Protein AF-A0A1J3E9X0-F1 (afdb_monomer)

Secondary structure (DSSP, 8-state):
-HHHHHHHHHHHHHHHHHHHHHHHHHHHHHHHTT--HHHHHHHHHHHHHHHHHHTT--HHHHHHTS-HHHHHHHHHHHHHHHHHTSGGGTT--HHHHHHHHHH-------TT--S--TTS--------SSS--EEEE-TTT-TT--EEEE-

Radius of gyration: 20.73 Å; Cα contacts (8 Å, |Δi|>4): 71; chains: 1; bounding box: 53×33×57 Å

Mean predicted aligned error: 7.95 Å

pLDDT: mean 85.66, std 11.84, range [46.62, 98.25]

Nearest PDB structures (foldseek):
  5va2-assembly1_A  TM=8.436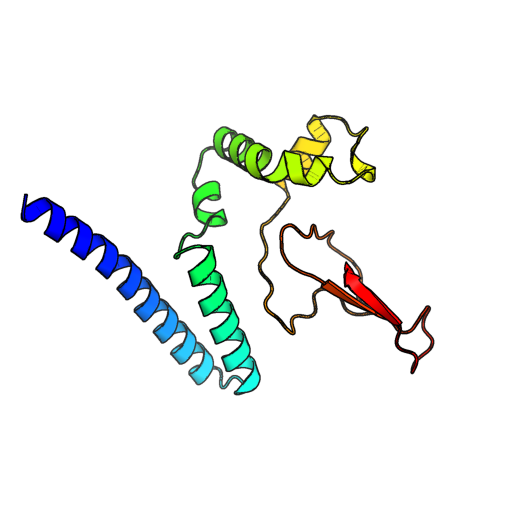E-01  e=6.577E-05  Homo sapiens
  8vt9-assembly1_A  TM=7.930E-01  e=9.606E-05  Spirochaeta thermophila
  6pby-assembly1_A  TM=8.230E-01  e=1.494E-04  Rattus norvegicus
  7rhj-assembly1_B  TM=8.028E-01  e=1.317E-04  Homo sapiens
  8vta-assembly1_A  TM=8.423E-01  e=2.993E-04  Spirochaeta thermophila

Sequence (151 aa):
LIGNMQTYLQSLTIRLEEMRVKRRDSEQWMHHRMLPPELRERVRRYDQYKWLETRGVDEENLVQNLPKDLRRDIKRHLCLALVRRVPLFENMEERLLDAICERLKPCLYTESSYLVREGDPVNEMLFIIRGRLESVTTDGGRSGFFNRSLL

Organism: Noccaea caerulescens (NCBI:txid107243)

Foldseek 3Di:
DVVVVVVVVVVVVVLVVVLVVVVVVLVVVCVVVVPDPVVSVQVVVQSVVCCVVQVPDPVVVVLVPDDPVSSLVVLCVVCLVQQCVDPVCVPPDPVVSSVVSSPDDDDDDDPPDDPDDPPDDDPDDDGPPDDKDWDWDCVVPVPPDTDIDID

InterPro domains:
  IPR000595 Cyclic nucleotide-binding domain [PS50042] (88-151)
  IPR000595 Cyclic nucleotide-binding domain [cd00038] (88-141)
  IPR014710 RmlC-like jelly roll fold [G3DSA:2.60.120.10] (86-151)
  IPR018490 Cyclic nucleotide-binding domain superfamily [SSF51206] (17-140)

Solvent-accessible surface area (backbone atoms only — not comparable to full-atom values): 9474 Å² total; per-residue (Å²): 113,71,67,62,54,52,53,51,52,49,55,55,50,49,59,53,47,54,48,54,50,52,52,50,54,50,52,52,51,41,56,75,68,63,55,53,71,69,58,50,52,53,49,53,53,43,54,52,51,50,36,72,74,46,71,74,59,55,64,67,62,58,44,64,75,44,59,71,67,60,34,46,55,52,33,36,68,73,33,47,70,63,52,59,70,38,75,94,44,64,85,56,55,69,71,56,54,47,57,50,28,67,68,61,72,95,82,87,81,53,92,94,62,79,90,77,58,95,91,58,84,85,87,74,88,85,80,88,87,79,86,76,47,78,49,76,45,35,76,92,76,43,85,92,46,84,48,80,49,84,90

Structure (mmCIF, N/CA/C/O backbone):
data_AF-A0A1J3E9X0-F1
#
_entry.id   AF-A0A1J3E9X0-F1
#
loop_
_atom_site.group_PDB
_atom_site.id
_atom_site.type_symbol
_atom_site.label_atom_id
_atom_site.label_alt_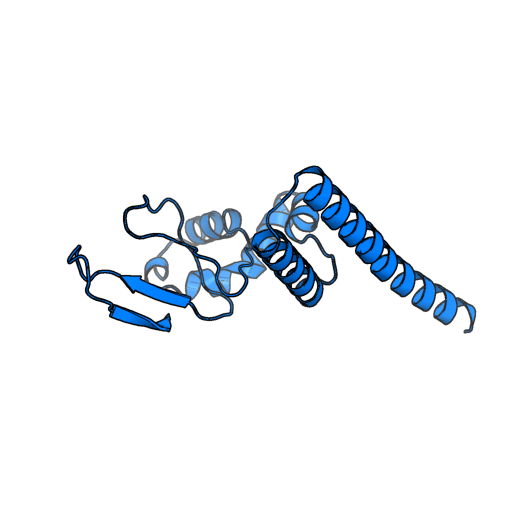id
_atom_site.label_comp_id
_atom_site.label_asym_id
_atom_site.label_entity_id
_atom_site.label_seq_id
_atom_site.pdbx_PDB_ins_code
_atom_site.Cartn_x
_atom_site.Cartn_y
_atom_site.Cartn_z
_atom_site.occupancy
_atom_site.B_iso_or_equiv
_atom_site.auth_seq_id
_atom_site.auth_comp_id
_atom_site.auth_asym_id
_atom_site.auth_atom_id
_atom_site.pdbx_PDB_model_num
ATOM 1 N N . LEU A 1 1 ? 22.832 19.043 25.490 1.00 56.81 1 LEU A N 1
ATOM 2 C CA . LEU A 1 1 ? 22.331 19.518 24.175 1.00 56.81 1 LEU A CA 1
ATOM 3 C C . LEU A 1 1 ? 22.984 18.785 22.995 1.00 56.81 1 LEU A C 1
ATOM 5 O O . LEU A 1 1 ? 22.242 18.240 22.191 1.00 56.81 1 LEU A O 1
ATOM 9 N N . ILE A 1 2 ? 24.320 18.672 22.924 1.00 60.66 2 ILE A N 1
ATOM 10 C CA . ILE A 1 2 ? 25.039 17.948 21.844 1.00 60.66 2 ILE A CA 1
ATOM 11 C C . ILE A 1 2 ? 24.622 16.464 21.729 1.00 60.66 2 ILE A C 1
ATOM 13 O O . ILE A 1 2 ? 24.384 15.983 20.626 1.00 60.66 2 ILE A O 1
ATOM 17 N N . GLY A 1 3 ? 24.421 15.767 22.856 1.00 65.25 3 GLY A N 1
ATOM 18 C CA . GLY A 1 3 ? 23.987 14.360 22.861 1.00 65.25 3 GLY A CA 1
ATOM 19 C C . GLY A 1 3 ? 22.630 14.105 22.189 1.00 65.25 3 GLY A C 1
ATOM 20 O O . GLY A 1 3 ? 22.488 13.131 21.466 1.00 65.25 3 GLY A O 1
ATOM 21 N N . ASN A 1 4 ? 21.657 15.015 22.323 1.00 66.75 4 ASN A N 1
ATOM 22 C CA . ASN A 1 4 ? 20.332 14.838 21.709 1.00 66.75 4 ASN A CA 1
ATOM 23 C C . ASN A 1 4 ? 20.374 15.034 20.187 1.00 66.75 4 ASN A C 1
ATOM 25 O O . ASN A 1 4 ? 19.666 14.349 19.452 1.00 66.75 4 ASN A O 1
ATOM 29 N N . MET A 1 5 ? 21.227 15.948 19.711 1.00 71.75 5 MET A N 1
ATOM 30 C CA . MET A 1 5 ? 21.437 16.167 18.280 1.00 71.75 5 MET A CA 1
ATOM 31 C C . MET A 1 5 ? 22.172 14.977 17.648 1.00 71.75 5 MET A C 1
ATOM 33 O O . MET A 1 5 ? 21.809 14.550 16.557 1.00 71.75 5 MET A O 1
ATOM 37 N N . GLN A 1 6 ? 23.137 14.385 18.359 1.00 69.31 6 GLN A N 1
ATOM 38 C CA . GLN A 1 6 ? 23.842 13.182 17.919 1.00 69.31 6 GLN A CA 1
ATOM 39 C C . GLN A 1 6 ? 22.903 11.970 17.812 1.00 69.31 6 GLN A C 1
ATOM 41 O O . GLN A 1 6 ? 22.921 11.297 16.785 1.00 69.31 6 GLN A O 1
ATOM 46 N N . THR A 1 7 ? 22.025 11.740 18.794 1.00 70.94 7 THR A N 1
ATOM 47 C CA . THR A 1 7 ? 21.026 10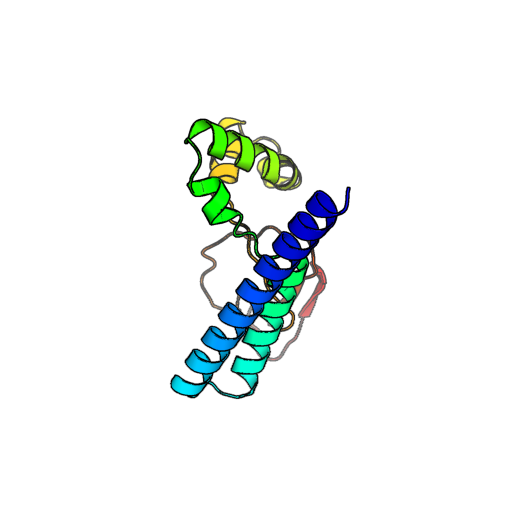.656 18.739 1.00 70.94 7 THR A CA 1
ATOM 48 C C . THR A 1 7 ? 20.008 10.863 17.614 1.00 70.94 7 THR A C 1
ATOM 50 O O . THR A 1 7 ? 19.655 9.917 16.911 1.00 70.94 7 THR A O 1
ATOM 53 N N . TYR A 1 8 ? 19.555 12.102 17.388 1.00 69.00 8 TYR A N 1
ATOM 54 C CA . TYR A 1 8 ? 18.647 12.415 16.282 1.00 69.00 8 TYR A CA 1
ATOM 55 C C . TYR A 1 8 ? 19.306 12.172 14.917 1.00 69.00 8 TYR A C 1
ATOM 57 O O . TYR A 1 8 ? 18.732 11.488 14.067 1.00 69.00 8 TYR A O 1
ATOM 65 N N . LEU A 1 9 ? 20.540 12.652 14.725 1.00 69.31 9 LEU A N 1
ATOM 66 C CA . LEU A 1 9 ? 21.316 12.395 13.510 1.00 69.31 9 LEU A CA 1
ATOM 67 C C . LEU A 1 9 ? 21.548 10.894 13.300 1.00 69.31 9 LEU A C 1
ATOM 69 O O . LEU A 1 9 ? 21.333 10.404 12.195 1.00 69.31 9 LEU A O 1
ATOM 73 N N . GLN A 1 10 ? 21.879 10.151 14.359 1.00 72.06 10 GLN A N 1
ATOM 74 C CA . GLN A 1 10 ? 22.003 8.692 14.312 1.00 72.06 10 GLN A CA 1
ATOM 75 C C . GLN A 1 10 ? 20.695 8.023 13.862 1.00 72.06 10 GLN A C 1
ATOM 77 O O . GLN A 1 10 ? 20.709 7.184 12.961 1.00 72.06 10 GLN A O 1
ATOM 82 N N . SER A 1 11 ? 19.547 8.437 14.406 1.00 66.94 11 SER A N 1
ATOM 83 C CA . SER A 1 11 ? 18.244 7.874 14.026 1.00 66.94 11 SER A CA 1
ATOM 84 C C . SER A 1 11 ? 17.880 8.117 12.553 1.00 66.94 11 SER A C 1
ATOM 86 O O . SER A 1 11 ? 17.364 7.217 11.887 1.00 66.94 11 SER A O 1
ATOM 88 N N . LEU A 1 12 ? 18.215 9.293 12.007 1.00 68.88 12 LEU A N 1
ATOM 89 C CA . LEU A 1 12 ? 18.047 9.590 10.582 1.00 68.88 12 LEU A CA 1
ATOM 90 C C . LEU A 1 12 ? 19.003 8.765 9.713 1.00 68.88 12 LEU A C 1
ATOM 92 O O . LEU A 1 12 ? 18.595 8.273 8.659 1.00 68.88 12 LEU A O 1
ATOM 96 N N . THR A 1 13 ? 20.251 8.570 10.153 1.00 77.81 13 THR A N 1
ATOM 97 C CA . THR A 1 13 ? 21.216 7.744 9.414 1.00 77.81 13 THR A CA 1
ATOM 98 C C . THR A 1 13 ? 20.815 6.272 9.356 1.00 77.81 13 THR A C 1
ATOM 100 O O . THR A 1 13 ? 21.017 5.651 8.317 1.00 77.81 13 THR A O 1
ATOM 103 N N . ILE A 1 14 ? 20.179 5.731 10.402 1.00 84.00 14 ILE A N 1
ATOM 104 C CA . ILE A 1 14 ? 19.722 4.331 10.427 1.00 84.00 14 ILE A CA 1
ATOM 105 C C . ILE A 1 14 ? 18.699 4.075 9.317 1.00 84.00 14 ILE A C 1
ATOM 107 O O . ILE A 1 14 ? 18.885 3.169 8.512 1.00 84.00 14 ILE A O 1
ATOM 111 N N . ARG A 1 15 ? 17.667 4.919 9.200 1.00 80.44 15 ARG A N 1
ATOM 112 C CA . ARG A 1 15 ? 16.622 4.746 8.173 1.00 80.44 15 ARG A CA 1
ATOM 113 C C . ARG A 1 15 ? 17.153 4.869 6.746 1.00 80.44 15 ARG A C 1
ATOM 115 O O . ARG A 1 15 ? 16.702 4.164 5.844 1.00 80.44 15 ARG A O 1
ATOM 122 N N . LEU A 1 16 ? 18.096 5.785 6.520 1.00 83.50 16 LEU A N 1
ATOM 123 C CA . LEU A 1 16 ? 18.747 5.921 5.215 1.00 83.50 16 LEU A CA 1
ATOM 124 C C . LEU A 1 16 ? 19.587 4.687 4.881 1.00 83.50 16 LEU A C 1
ATOM 126 O O . LEU A 1 16 ? 19.591 4.244 3.732 1.00 83.50 16 LEU A O 1
ATOM 130 N N . GLU A 1 17 ? 20.258 4.116 5.877 1.00 87.31 17 GLU A N 1
ATOM 131 C CA . GLU A 1 17 ? 21.070 2.920 5.701 1.00 87.31 17 GLU A CA 1
ATOM 132 C C . GLU A 1 17 ? 20.214 1.674 5.449 1.00 87.31 17 GLU A C 1
ATOM 134 O O . GLU A 1 17 ? 20.496 0.928 4.514 1.00 87.31 17 GLU A O 1
ATOM 139 N N . GLU A 1 18 ? 19.111 1.497 6.181 1.00 86.50 18 GLU A N 1
ATOM 140 C CA . GLU A 1 18 ? 18.124 0.436 5.928 1.00 86.50 18 GLU A CA 1
ATOM 141 C C . GLU A 1 18 ? 17.634 0.463 4.476 1.00 86.50 18 GLU A C 1
ATOM 143 O O . GLU A 1 18 ? 17.586 -0.565 3.794 1.00 86.50 18 GLU A O 1
ATOM 148 N N . MET A 1 19 ? 17.343 1.656 3.957 1.00 86.00 19 MET A N 1
ATOM 149 C CA . MET A 1 19 ? 16.966 1.824 2.557 1.00 86.00 19 MET A CA 1
ATOM 150 C C . MET A 1 19 ? 18.076 1.510 1.579 1.00 86.00 19 MET A C 1
ATOM 152 O O . MET A 1 19 ? 17.826 0.907 0.532 1.00 86.00 19 MET A O 1
ATOM 156 N N . ARG A 1 20 ? 19.299 1.932 1.893 1.00 89.81 20 ARG A N 1
ATOM 157 C CA . ARG A 1 20 ? 20.465 1.663 1.059 1.00 89.81 20 ARG A CA 1
ATOM 158 C C . ARG A 1 20 ? 20.702 0.159 0.936 1.00 89.81 20 ARG A C 1
ATOM 160 O O . ARG A 1 20 ? 20.944 -0.320 -0.172 1.00 89.81 20 ARG A O 1
ATOM 167 N N . VAL A 1 21 ? 20.580 -0.574 2.044 1.00 91.88 21 VAL A N 1
ATOM 168 C CA . VAL A 1 21 ? 20.682 -2.039 2.090 1.00 91.88 21 VAL A CA 1
ATOM 169 C C . VAL A 1 21 ? 19.552 -2.678 1.286 1.00 91.88 21 VAL A C 1
ATOM 171 O O . VAL A 1 21 ? 19.829 -3.399 0.332 1.00 91.88 21 VAL A O 1
ATOM 174 N N . LYS A 1 22 ? 18.291 -2.323 1.559 1.00 90.44 22 LYS A N 1
ATOM 175 C CA . LYS A 1 22 ? 17.133 -2.880 0.840 1.00 90.44 22 LYS A CA 1
ATOM 176 C C . LYS A 1 22 ? 17.217 -2.668 -0.674 1.00 90.44 22 LYS A C 1
ATOM 178 O O . LYS A 1 22 ? 16.919 -3.575 -1.451 1.00 90.44 22 LYS A O 1
ATOM 183 N N . ARG A 1 23 ? 17.657 -1.483 -1.111 1.00 92.62 23 ARG A N 1
ATOM 184 C CA . ARG A 1 23 ? 17.863 -1.176 -2.533 1.00 92.62 23 ARG A CA 1
ATOM 185 C C . ARG A 1 23 ? 18.970 -2.035 -3.139 1.00 92.62 23 ARG A C 1
ATOM 187 O O . ARG A 1 23 ? 18.800 -2.542 -4.244 1.00 92.62 23 ARG A O 1
ATOM 194 N N . ARG A 1 24 ? 20.092 -2.206 -2.435 1.00 95.19 24 ARG A N 1
ATOM 195 C CA . ARG A 1 24 ? 21.194 -3.067 -2.885 1.00 95.19 24 ARG A CA 1
ATOM 196 C C . ARG A 1 24 ? 20.725 -4.509 -3.064 1.00 95.19 24 ARG A C 1
ATOM 198 O O . ARG A 1 24 ? 21.019 -5.101 -4.099 1.00 95.19 24 ARG A O 1
ATOM 205 N N . ASP A 1 25 ? 19.989 -5.039 -2.095 1.00 95.88 25 ASP A N 1
ATOM 206 C CA . ASP A 1 25 ? 19.501 -6.419 -2.124 1.00 95.88 25 ASP A CA 1
ATOM 207 C C . ASP A 1 25 ? 18.513 -6.630 -3.281 1.00 95.88 25 ASP A C 1
ATOM 209 O O . ASP A 1 25 ? 18.623 -7.612 -4.018 1.00 95.88 25 ASP A O 1
ATOM 213 N N . SER A 1 26 ? 17.613 -5.664 -3.508 1.00 95.94 26 SER A N 1
ATOM 214 C CA . SER A 1 26 ? 16.698 -5.653 -4.659 1.00 95.94 26 SER A CA 1
ATOM 215 C C . SER A 1 26 ? 17.466 -5.682 -5.989 1.00 95.94 26 SER A C 1
ATOM 217 O O . SER A 1 26 ? 17.217 -6.547 -6.829 1.00 95.94 26 SER A O 1
ATOM 219 N N . GLU A 1 27 ? 18.473 -4.819 -6.175 1.00 96.88 27 GLU A N 1
ATOM 220 C CA . GLU A 1 27 ? 19.292 -4.805 -7.399 1.00 96.88 27 GLU A CA 1
ATOM 221 C C . GLU A 1 27 ? 20.056 -6.116 -7.619 1.00 96.88 27 GLU A C 1
ATOM 223 O O . GLU A 1 27 ? 20.077 -6.643 -8.734 1.00 96.88 27 GLU A O 1
ATOM 228 N N . GLN A 1 28 ? 20.665 -6.665 -6.565 1.00 97.44 28 GLN A N 1
ATOM 229 C CA . GLN A 1 28 ? 21.385 -7.936 -6.641 1.00 97.44 28 GLN A CA 1
ATOM 230 C C . GLN A 1 28 ? 20.450 -9.082 -7.029 1.00 97.44 28 GLN A C 1
ATOM 232 O O . GLN A 1 28 ? 20.777 -9.870 -7.920 1.00 97.44 28 GLN A O 1
ATOM 237 N N . TRP A 1 29 ? 19.267 -9.145 -6.416 1.00 98.00 29 TRP A N 1
ATOM 238 C CA . TRP A 1 29 ? 18.250 -10.138 -6.741 1.00 98.00 29 TRP A CA 1
ATOM 239 C C . TRP A 1 29 ? 17.774 -10.008 -8.194 1.00 98.00 29 TRP A C 1
ATOM 241 O O . TRP A 1 29 ? 17.743 -11.003 -8.923 1.00 98.00 29 TRP A O 1
ATOM 251 N N . MET A 1 30 ? 17.481 -8.789 -8.657 1.00 98.25 30 MET A N 1
ATOM 252 C CA . MET A 1 30 ? 17.052 -8.540 -10.037 1.00 98.25 30 MET A CA 1
ATOM 253 C C . MET A 1 30 ? 18.128 -8.917 -11.063 1.00 98.25 30 MET A C 1
ATOM 255 O O . MET A 1 30 ? 17.808 -9.466 -12.120 1.00 98.25 30 MET A O 1
ATOM 259 N N . HIS A 1 31 ? 19.400 -8.636 -10.761 1.00 97.38 31 HIS A N 1
ATOM 260 C CA . HIS A 1 31 ? 20.527 -9.021 -11.607 1.00 97.38 31 HIS A CA 1
ATOM 261 C C . HIS A 1 31 ? 20.686 -10.543 -11.662 1.00 97.38 31 HIS A C 1
ATOM 263 O O . HIS A 1 31 ? 20.808 -11.112 -12.743 1.00 97.38 31 HIS A O 1
ATOM 269 N N . HIS A 1 32 ? 20.636 -11.212 -10.509 1.00 98.00 32 HIS A N 1
ATOM 270 C CA . HIS A 1 32 ? 20.736 -12.667 -10.420 1.00 98.00 32 HIS A CA 1
ATOM 271 C C . HIS A 1 32 ? 19.606 -13.379 -11.181 1.00 98.00 32 HIS A C 1
ATOM 273 O O . HIS A 1 32 ? 19.835 -14.408 -11.809 1.00 98.00 32 HIS A O 1
ATOM 279 N N . ARG A 1 33 ? 18.394 -12.809 -11.181 1.00 97.94 33 ARG A N 1
ATOM 280 C CA . ARG A 1 33 ? 17.245 -13.312 -11.955 1.00 97.94 33 ARG A CA 1
ATOM 281 C C . ARG A 1 33 ? 17.234 -12.869 -13.418 1.00 97.94 33 ARG A C 1
ATOM 283 O O . ARG A 1 33 ? 16.295 -13.212 -14.129 1.00 97.94 33 ARG A O 1
ATOM 290 N N . MET A 1 34 ? 18.249 -12.123 -13.862 1.00 97.56 34 MET A N 1
ATOM 291 C CA . MET A 1 34 ? 18.383 -11.619 -15.231 1.00 97.56 34 MET A CA 1
ATOM 292 C C . MET A 1 34 ? 17.132 -10.871 -15.714 1.00 97.56 34 MET A C 1
ATOM 294 O O . MET A 1 34 ? 16.694 -11.034 -16.853 1.00 97.56 34 MET A O 1
ATOM 298 N N . LEU A 1 35 ? 16.528 -10.054 -14.843 1.00 97.94 35 LEU A N 1
ATOM 299 C CA . LEU A 1 35 ? 15.323 -9.326 -15.225 1.00 97.94 35 LEU A CA 1
ATOM 300 C C . LEU A 1 35 ? 15.607 -8.364 -16.396 1.00 97.94 35 LEU A C 1
ATOM 302 O O . LEU A 1 35 ? 16.638 -7.673 -16.394 1.00 97.94 35 LEU A O 1
ATOM 306 N N . PRO A 1 36 ? 14.684 -8.242 -17.369 1.00 97.75 36 PRO A N 1
ATOM 307 C CA . PRO A 1 36 ? 14.817 -7.275 -18.451 1.00 97.75 36 PRO A CA 1
ATOM 308 C C . PRO A 1 36 ? 15.021 -5.846 -17.919 1.00 97.75 36 PRO A C 1
ATOM 310 O O . PRO A 1 36 ? 14.475 -5.507 -16.863 1.00 97.75 36 PRO A O 1
ATOM 313 N N . PRO A 1 37 ? 15.792 -4.986 -18.615 1.00 96.31 37 PRO A N 1
ATOM 314 C CA . PRO A 1 37 ? 16.041 -3.606 -18.183 1.00 96.31 37 PRO A CA 1
ATOM 315 C C . PRO A 1 37 ? 14.762 -2.824 -17.856 1.00 96.31 37 PRO A C 1
ATOM 317 O O . PRO A 1 37 ? 14.700 -2.146 -16.834 1.00 96.31 37 PRO A O 1
ATOM 320 N N . GLU A 1 38 ? 13.719 -2.989 -18.669 1.00 94.62 38 GLU A N 1
ATOM 321 C CA . GLU A 1 38 ? 12.424 -2.329 -18.482 1.00 94.62 38 GLU A CA 1
ATOM 322 C C . GLU A 1 38 ? 11.733 -2.744 -17.178 1.00 94.62 38 GLU A C 1
ATOM 324 O O . GLU A 1 38 ? 11.179 -1.909 -16.463 1.00 94.62 38 GLU A O 1
ATOM 329 N N . LEU A 1 39 ? 11.794 -4.034 -16.829 1.00 94.19 39 LEU A N 1
ATOM 330 C CA . LEU A 1 39 ? 11.198 -4.536 -15.594 1.00 94.19 39 LEU A CA 1
ATOM 331 C C . LEU A 1 39 ? 11.977 -4.046 -14.370 1.00 94.19 39 LEU A C 1
ATOM 333 O O . LEU A 1 39 ? 11.364 -3.637 -13.386 1.00 94.19 39 LEU A O 1
ATOM 337 N N . ARG A 1 40 ? 13.313 -4.014 -14.454 1.00 95.81 40 ARG A N 1
ATOM 338 C CA . ARG A 1 40 ? 14.168 -3.448 -13.398 1.00 95.81 40 ARG A CA 1
ATOM 339 C C . ARG A 1 40 ? 13.841 -1.984 -13.139 1.00 95.81 40 ARG A C 1
ATOM 341 O O . ARG A 1 40 ? 13.709 -1.576 -11.990 1.00 95.81 40 ARG A O 1
ATOM 348 N N . GLU A 1 41 ? 13.648 -1.208 -14.199 1.00 94.44 41 GLU A N 1
ATOM 349 C CA . GLU A 1 41 ? 13.309 0.206 -14.072 1.00 94.44 41 GLU A CA 1
ATOM 350 C C . GLU A 1 41 ? 11.926 0.424 -13.443 1.00 94.44 41 GLU A C 1
ATOM 352 O O . GLU A 1 41 ? 11.756 1.294 -12.587 1.00 94.44 41 GLU A O 1
ATOM 357 N N . ARG A 1 42 ? 10.944 -0.420 -13.784 1.00 94.00 42 ARG A N 1
ATOM 358 C CA . ARG A 1 42 ? 9.624 -0.404 -13.135 1.00 94.00 42 ARG A CA 1
ATOM 359 C C . ARG A 1 42 ? 9.709 -0.713 -11.638 1.00 94.00 42 ARG A C 1
ATOM 361 O O . ARG A 1 42 ? 9.062 -0.021 -10.854 1.00 94.00 42 ARG A O 1
ATOM 368 N N . VAL A 1 43 ? 10.518 -1.699 -11.240 1.00 94.56 43 VAL A N 1
ATOM 369 C CA . VAL A 1 43 ? 10.748 -2.038 -9.822 1.00 94.56 43 VAL A CA 1
ATOM 370 C C . VAL A 1 43 ? 11.409 -0.872 -9.083 1.00 94.56 43 VAL A C 1
ATOM 372 O O . VAL A 1 43 ? 10.904 -0.453 -8.045 1.00 94.56 43 VAL A O 1
ATOM 375 N N . ARG A 1 44 ? 12.467 -0.268 -9.642 1.00 94.25 44 ARG A N 1
ATOM 376 C CA . ARG A 1 44 ? 13.137 0.900 -9.035 1.00 94.25 44 ARG A CA 1
ATOM 377 C C . ARG A 1 44 ? 12.186 2.064 -8.800 1.00 94.25 44 ARG A C 1
ATOM 379 O O . ARG A 1 44 ? 12.197 2.655 -7.722 1.00 94.25 44 ARG A O 1
ATOM 386 N N . ARG A 1 45 ? 11.358 2.386 -9.798 1.00 93.25 45 ARG A N 1
ATOM 387 C CA . ARG A 1 45 ? 10.365 3.462 -9.696 1.00 93.25 45 ARG A CA 1
ATOM 388 C C . ARG A 1 45 ? 9.336 3.168 -8.610 1.00 93.25 45 ARG A C 1
ATOM 390 O O . ARG A 1 45 ? 9.002 4.062 -7.837 1.00 93.25 45 ARG A O 1
ATOM 397 N N . TYR A 1 46 ? 8.856 1.926 -8.542 1.00 93.19 46 TYR A N 1
ATOM 398 C CA . TYR A 1 46 ? 7.951 1.479 -7.485 1.00 93.19 46 TYR A CA 1
ATOM 399 C C . TYR A 1 46 ? 8.579 1.634 -6.097 1.00 93.19 46 TYR A C 1
ATOM 401 O O . TYR A 1 46 ? 7.985 2.284 -5.237 1.00 93.19 46 TYR A O 1
ATOM 409 N N . ASP A 1 47 ? 9.792 1.120 -5.893 1.00 92.38 47 ASP A N 1
ATOM 410 C CA . ASP A 1 47 ? 10.486 1.188 -4.604 1.00 92.38 47 ASP A CA 1
ATOM 411 C C . ASP A 1 47 ? 10.763 2.636 -4.178 1.00 92.38 47 ASP A C 1
ATOM 413 O O . ASP A 1 47 ? 10.556 2.999 -3.017 1.00 92.38 47 ASP A O 1
ATOM 417 N N . GLN A 1 48 ? 11.178 3.488 -5.121 1.00 90.94 48 GLN A N 1
ATOM 418 C CA . GLN A 1 48 ? 11.396 4.910 -4.872 1.00 90.94 48 GLN A CA 1
ATOM 419 C C . GLN A 1 48 ? 10.102 5.615 -4.455 1.00 90.94 48 GLN A C 1
ATOM 421 O O . GLN A 1 48 ? 10.103 6.356 -3.472 1.00 90.94 48 GLN A O 1
ATOM 426 N N . TYR A 1 49 ? 9.001 5.387 -5.177 1.00 91.62 49 TYR A N 1
ATOM 427 C CA . TYR A 1 49 ? 7.718 6.009 -4.854 1.00 91.62 49 TYR A CA 1
ATOM 428 C C . TYR A 1 49 ? 7.187 5.521 -3.505 1.00 91.62 49 TYR A C 1
ATOM 430 O O . TYR A 1 49 ? 6.808 6.331 -2.660 1.00 91.62 49 TYR A O 1
ATOM 438 N N . LYS A 1 50 ? 7.231 4.204 -3.264 1.00 91.44 50 LYS A N 1
ATOM 439 C CA . LYS A 1 50 ? 6.829 3.604 -1.988 1.00 91.44 50 LYS A CA 1
ATOM 440 C C . LYS A 1 50 ? 7.604 4.212 -0.824 1.00 91.44 50 LYS A C 1
ATOM 442 O O . LYS A 1 50 ? 7.007 4.547 0.191 1.00 91.44 50 LYS A O 1
ATOM 447 N N . TRP A 1 51 ? 8.913 4.412 -0.975 1.00 89.75 51 TRP A N 1
ATOM 448 C CA . TRP A 1 51 ? 9.725 5.061 0.052 1.00 89.75 51 TRP A CA 1
ATOM 449 C C . TRP A 1 51 ? 9.337 6.519 0.304 1.00 89.75 51 TRP A C 1
ATOM 451 O O . TRP A 1 51 ? 9.297 6.946 1.458 1.00 89.75 51 TRP A O 1
ATOM 461 N N . LEU A 1 52 ? 9.072 7.295 -0.748 1.00 89.81 52 LEU A N 1
ATOM 462 C CA . LEU A 1 52 ? 8.669 8.694 -0.596 1.00 89.81 52 LEU A CA 1
ATOM 463 C C . LEU A 1 52 ? 7.346 8.820 0.166 1.00 89.81 52 LEU A C 1
ATOM 465 O O . LEU A 1 52 ? 7.235 9.708 1.014 1.00 89.81 52 LEU A O 1
ATOM 469 N N . GLU A 1 53 ? 6.400 7.918 -0.106 1.00 88.12 53 GLU A N 1
ATOM 470 C CA . GLU A 1 53 ? 5.079 7.912 0.524 1.00 88.12 53 GLU A CA 1
ATOM 471 C C . GLU A 1 53 ? 5.129 7.359 1.959 1.00 88.12 53 GLU A C 1
ATOM 473 O O . GLU A 1 53 ? 4.656 8.017 2.880 1.00 88.12 53 GLU A O 1
ATOM 478 N N . THR A 1 54 ? 5.752 6.194 2.188 1.00 88.88 54 THR A N 1
ATOM 479 C CA . THR A 1 54 ? 5.681 5.512 3.498 1.00 88.88 54 THR A CA 1
ATOM 480 C C . THR A 1 54 ? 6.876 5.767 4.410 1.00 88.88 54 THR A C 1
ATOM 482 O O . THR A 1 54 ? 6.857 5.390 5.582 1.00 88.88 54 THR A O 1
ATOM 485 N N . ARG A 1 55 ? 7.964 6.357 3.896 1.00 86.88 55 ARG A N 1
ATOM 486 C CA . ARG A 1 55 ? 9.233 6.555 4.629 1.00 86.88 55 ARG A CA 1
ATOM 487 C C . ARG A 1 55 ? 9.759 5.273 5.284 1.00 86.88 55 ARG A C 1
ATOM 489 O O . ARG A 1 55 ? 10.371 5.325 6.353 1.00 86.88 55 ARG A O 1
ATOM 496 N N . GLY A 1 56 ? 9.495 4.132 4.641 1.00 84.50 56 GLY A N 1
ATOM 497 C CA . GLY A 1 56 ? 9.951 2.811 5.078 1.00 84.50 56 GLY A CA 1
ATOM 498 C C . GLY A 1 56 ? 9.014 2.092 6.021 1.00 84.50 56 GLY A C 1
ATOM 499 O O . GLY A 1 56 ? 9.285 0.945 6.360 1.00 84.50 56 GLY 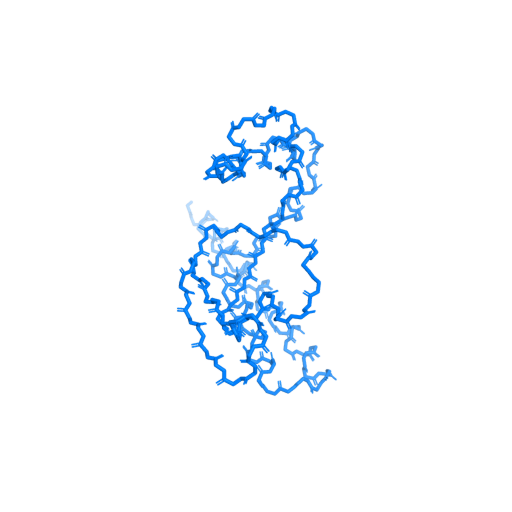A O 1
ATOM 500 N N . VAL A 1 57 ? 7.925 2.736 6.434 1.00 87.81 57 VAL A N 1
ATOM 501 C CA . VAL A 1 57 ? 6.938 2.105 7.299 1.00 87.81 57 VAL A CA 1
ATOM 502 C C . VAL A 1 57 ? 6.173 1.068 6.484 1.00 87.81 57 VAL A C 1
ATOM 504 O O . VAL A 1 57 ? 5.641 1.359 5.410 1.00 87.81 57 VAL A O 1
ATOM 507 N N . ASP A 1 58 ? 6.159 -0.161 6.991 1.00 87.75 58 ASP A N 1
ATOM 508 C CA . ASP A 1 58 ? 5.260 -1.212 6.534 1.00 87.75 58 ASP A CA 1
ATOM 509 C C . ASP A 1 58 ? 4.000 -1.162 7.404 1.00 87.75 58 ASP A C 1
ATOM 511 O O . ASP A 1 58 ? 3.956 -1.729 8.496 1.00 87.75 58 ASP A O 1
ATOM 515 N N . GLU A 1 59 ? 3.005 -0.394 6.955 1.00 86.94 59 GLU A N 1
ATOM 516 C CA . GLU A 1 59 ? 1.770 -0.163 7.713 1.00 86.94 59 GLU A CA 1
ATOM 517 C C . GLU A 1 59 ? 0.992 -1.454 7.972 1.00 86.94 59 GLU A C 1
ATOM 519 O O . GLU A 1 59 ? 0.443 -1.633 9.058 1.00 86.94 59 GLU A O 1
ATOM 524 N N . GLU A 1 60 ? 0.977 -2.380 7.008 1.00 87.12 60 GLU A N 1
ATOM 525 C CA . GLU A 1 60 ? 0.271 -3.649 7.172 1.00 87.12 60 GLU A CA 1
ATOM 526 C C . GLU A 1 60 ? 0.951 -4.487 8.259 1.00 87.12 60 GLU A C 1
ATOM 528 O O . GLU A 1 60 ? 0.270 -4.973 9.160 1.00 87.12 60 GLU A O 1
ATOM 533 N N . ASN A 1 61 ? 2.286 -4.599 8.244 1.00 90.62 61 ASN A N 1
ATOM 534 C CA . ASN A 1 61 ? 3.004 -5.311 9.303 1.00 90.62 61 ASN A CA 1
ATOM 535 C C . ASN A 1 61 ? 2.825 -4.637 10.675 1.00 90.62 61 ASN A C 1
ATOM 537 O O . ASN A 1 61 ? 2.552 -5.318 11.665 1.00 90.62 61 ASN A O 1
ATOM 541 N N . LEU A 1 62 ? 2.913 -3.303 10.727 1.00 91.31 62 LEU A N 1
ATOM 542 C CA . LEU A 1 62 ? 2.716 -2.521 11.949 1.00 91.31 62 LEU A CA 1
ATOM 543 C C . LEU A 1 62 ? 1.352 -2.816 12.586 1.00 91.31 62 LEU A C 1
ATOM 545 O O . LEU A 1 62 ? 1.274 -3.098 13.780 1.00 91.31 62 LEU A O 1
ATOM 549 N N . VAL A 1 63 ? 0.287 -2.784 11.784 1.00 91.81 63 VAL A N 1
ATOM 550 C CA . VAL A 1 63 ? -1.089 -3.013 12.241 1.00 91.81 63 VAL A CA 1
ATOM 551 C C . VAL A 1 63 ? -1.348 -4.492 12.558 1.00 91.81 63 VAL A C 1
ATOM 553 O O . VAL A 1 63 ? -2.111 -4.807 13.476 1.00 91.81 63 VAL A O 1
ATOM 556 N N . GLN A 1 64 ? -0.716 -5.425 11.841 1.00 91.50 64 GLN A N 1
ATOM 557 C CA . GLN A 1 64 ? -0.848 -6.863 12.103 1.00 91.50 64 GLN A CA 1
ATOM 558 C C . GLN A 1 64 ? -0.264 -7.286 13.455 1.00 91.50 64 GLN A C 1
ATOM 560 O O . GLN A 1 64 ? -0.832 -8.174 14.090 1.00 91.50 64 GLN A O 1
ATOM 565 N N . ASN A 1 65 ? 0.797 -6.624 13.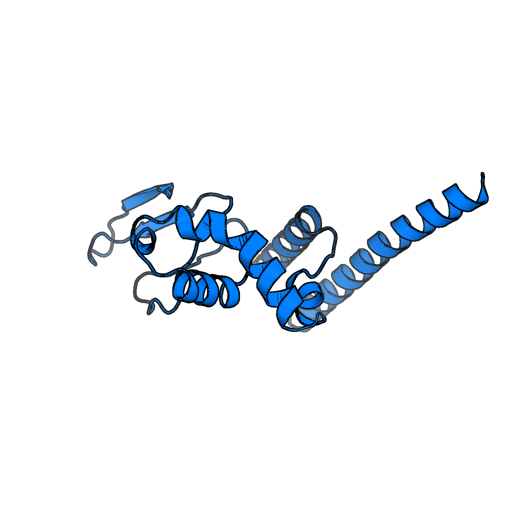925 1.00 94.25 65 ASN A N 1
ATOM 566 C CA . ASN A 1 65 ? 1.429 -6.913 15.218 1.00 94.25 65 ASN A CA 1
ATOM 567 C C . ASN A 1 65 ? 0.610 -6.434 16.434 1.00 94.25 65 ASN A C 1
ATOM 569 O O . ASN A 1 65 ? 0.979 -6.715 17.575 1.00 94.25 65 ASN A O 1
ATOM 573 N N . LEU A 1 66 ? -0.494 -5.715 16.215 1.00 95.19 66 LEU A N 1
ATOM 574 C CA . LEU A 1 66 ? -1.362 -5.227 17.284 1.00 95.19 66 LEU A CA 1
ATOM 575 C C . LEU A 1 66 ? -2.428 -6.262 17.696 1.00 95.19 66 LEU A C 1
ATOM 577 O O . LEU A 1 66 ? -2.855 -7.094 16.881 1.00 95.19 66 LEU A O 1
ATOM 581 N N . PRO A 1 67 ? -2.927 -6.182 18.945 1.00 97.31 67 PRO A N 1
ATOM 582 C CA . PRO A 1 67 ? -4.151 -6.850 19.375 1.00 97.31 67 PRO A CA 1
ATOM 583 C C . PRO A 1 67 ? -5.327 -6.647 18.405 1.00 97.31 67 PRO A C 1
ATOM 585 O O . PRO A 1 67 ? -5.422 -5.646 17.690 1.00 97.31 67 PRO A O 1
ATOM 588 N N . LYS A 1 68 ? -6.224 -7.640 18.341 1.00 94.12 68 LYS A N 1
ATOM 589 C CA . LYS A 1 68 ? -7.301 -7.705 17.335 1.00 94.12 68 LYS A CA 1
ATOM 590 C C . LYS A 1 68 ? -8.254 -6.506 17.398 1.00 94.12 68 LYS A C 1
ATOM 592 O O . LYS A 1 68 ? -8.679 -6.030 16.350 1.00 94.12 68 LYS A O 1
ATOM 597 N N . ASP A 1 69 ? -8.595 -6.068 18.600 1.00 94.81 69 ASP A N 1
ATOM 598 C CA . ASP A 1 69 ? -9.424 -4.897 18.881 1.00 94.81 69 ASP A CA 1
ATOM 599 C C . ASP A 1 69 ? -8.779 -3.614 18.339 1.00 94.81 69 ASP A C 1
ATOM 601 O O . ASP A 1 69 ? -9.379 -2.949 17.497 1.00 94.81 69 ASP A O 1
ATOM 605 N N . LEU A 1 70 ? -7.514 -3.347 18.683 1.00 96.00 70 LEU A N 1
ATOM 606 C CA . LEU A 1 70 ? -6.789 -2.173 18.182 1.00 96.00 70 LEU A CA 1
ATOM 607 C C . LEU A 1 70 ? -6.649 -2.184 16.658 1.00 96.00 70 LEU A C 1
ATOM 609 O O . LEU A 1 70 ? -6.848 -1.163 16.002 1.00 96.00 70 LEU A O 1
ATOM 613 N N . ARG A 1 71 ? -6.349 -3.346 16.068 1.00 94.56 71 ARG A N 1
ATOM 614 C CA . ARG A 1 71 ? -6.286 -3.489 14.609 1.00 94.56 71 ARG A CA 1
ATOM 615 C C . ARG A 1 71 ? -7.618 -3.140 13.947 1.00 94.56 71 ARG A C 1
ATOM 617 O O . ARG A 1 71 ? -7.614 -2.468 12.917 1.00 94.56 71 ARG A O 1
ATOM 624 N N . ARG A 1 72 ? -8.740 -3.605 14.504 1.00 93.12 72 ARG A N 1
ATOM 625 C CA . ARG A 1 72 ? -10.079 -3.307 13.979 1.00 93.12 72 ARG A CA 1
ATOM 626 C C . ARG A 1 72 ? -10.369 -1.810 14.054 1.00 93.12 72 ARG A C 1
ATOM 628 O O . ARG A 1 72 ? -10.777 -1.238 13.045 1.00 93.12 72 ARG A O 1
ATOM 635 N N . ASP A 1 73 ? -10.109 -1.185 15.197 1.00 94.62 73 ASP A N 1
ATOM 636 C CA . ASP A 1 73 ? -10.379 0.239 15.407 1.00 94.62 73 ASP A CA 1
ATOM 637 C C . ASP A 1 73 ? -9.535 1.120 14.480 1.00 94.62 73 ASP A C 1
ATOM 639 O O . ASP A 1 73 ? -10.064 2.031 13.841 1.00 94.62 73 ASP A O 1
ATOM 643 N N . ILE A 1 74 ? -8.246 0.800 14.323 1.00 94.06 74 ILE A N 1
ATOM 644 C CA . ILE A 1 74 ? -7.350 1.499 13.393 1.00 94.06 74 ILE A CA 1
ATOM 645 C C . ILE A 1 74 ? -7.829 1.324 11.954 1.00 94.06 74 ILE A C 1
ATOM 647 O O . ILE A 1 74 ? -7.981 2.317 11.245 1.00 94.06 74 ILE A O 1
ATOM 651 N N . LYS A 1 75 ? -8.104 0.087 11.511 1.00 92.75 75 LYS A N 1
ATOM 652 C CA . LYS A 1 75 ? -8.591 -0.154 10.146 1.00 92.75 75 LYS A CA 1
ATOM 653 C C . LYS A 1 75 ? -9.856 0.650 9.889 1.00 92.75 75 LYS A C 1
ATOM 655 O O . LYS A 1 75 ? -9.868 1.451 8.961 1.00 92.75 75 LYS A O 1
ATOM 660 N N . ARG A 1 76 ? -10.863 0.523 10.756 1.00 94.44 76 ARG A N 1
ATOM 661 C CA . ARG A 1 76 ? -12.121 1.275 10.674 1.00 94.44 76 ARG A CA 1
ATOM 662 C C . ARG A 1 76 ? -11.881 2.781 10.588 1.00 94.44 76 ARG A C 1
ATOM 664 O O . ARG A 1 76 ? -12.457 3.424 9.716 1.00 94.44 76 ARG A O 1
ATOM 671 N N . HIS A 1 77 ? -11.016 3.337 11.435 1.00 93.56 77 HIS A N 1
ATOM 672 C CA . HIS A 1 77 ? -10.681 4.761 11.402 1.00 93.56 77 HIS A CA 1
ATOM 673 C C . HIS A 1 77 ? -10.110 5.197 10.044 1.00 93.56 77 HIS A C 1
ATOM 675 O O . HIS A 1 77 ? -10.516 6.228 9.509 1.00 93.56 77 HIS A O 1
ATOM 681 N N . LEU A 1 78 ? -9.218 4.395 9.460 1.00 89.81 78 LEU A N 1
ATOM 682 C CA . LEU A 1 78 ? -8.556 4.712 8.194 1.00 89.81 78 LEU A CA 1
ATOM 683 C C . LEU A 1 78 ? -9.485 4.594 6.973 1.00 89.81 78 LEU A C 1
ATOM 685 O O . LEU A 1 78 ? -9.353 5.377 6.035 1.00 89.81 78 LEU A O 1
ATOM 689 N N . CYS A 1 79 ? -10.420 3.636 6.955 1.00 91.38 79 CYS A N 1
ATOM 690 C CA . CYS A 1 79 ? -11.228 3.345 5.761 1.00 91.38 79 CYS A CA 1
ATOM 691 C C . CYS A 1 79 ? -12.687 3.794 5.812 1.00 91.38 79 CYS A C 1
ATOM 693 O O . CYS A 1 79 ? -13.289 3.926 4.747 1.00 91.38 79 CYS A O 1
ATOM 695 N N . LEU A 1 80 ? -13.293 4.030 6.980 1.00 92.50 80 LEU A N 1
ATOM 696 C CA . LEU A 1 80 ? -14.748 4.227 7.055 1.00 92.50 80 LEU A CA 1
ATOM 697 C C . LEU A 1 80 ? -15.219 5.416 6.208 1.00 92.50 80 LEU A C 1
ATOM 699 O O . LEU A 1 80 ? -16.227 5.324 5.507 1.00 92.50 80 LEU A O 1
ATOM 703 N N . ALA A 1 81 ? -14.456 6.512 6.220 1.00 90.31 81 ALA A N 1
ATOM 704 C CA . ALA A 1 81 ? -14.741 7.682 5.396 1.00 90.31 81 ALA A CA 1
ATOM 705 C C . ALA A 1 81 ? -14.673 7.370 3.891 1.00 90.31 81 ALA A C 1
ATOM 707 O O . ALA A 1 81 ? -15.470 7.897 3.121 1.00 90.31 81 ALA A O 1
ATOM 708 N N . LEU A 1 82 ? -13.754 6.497 3.466 1.00 89.25 82 LEU A N 1
ATOM 709 C CA . LEU A 1 82 ? -13.642 6.051 2.077 1.00 89.25 82 LEU A CA 1
ATOM 710 C C . LEU A 1 82 ? -14.845 5.194 1.675 1.00 89.25 82 LEU A C 1
ATOM 712 O O . LEU A 1 82 ? -15.450 5.442 0.636 1.00 89.25 82 LEU A O 1
ATOM 716 N N . VAL A 1 83 ? -15.214 4.219 2.510 1.00 90.88 83 VAL A N 1
ATOM 717 C CA . VAL A 1 83 ? -16.328 3.300 2.233 1.00 90.88 83 VAL A CA 1
ATOM 718 C C . VAL A 1 83 ? -17.650 4.066 2.149 1.00 90.88 83 VAL A C 1
ATOM 720 O O . VAL A 1 83 ? -18.406 3.872 1.202 1.00 90.88 83 VA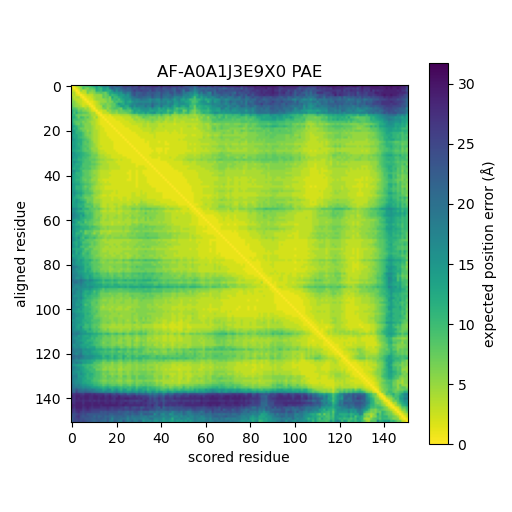L A O 1
ATOM 723 N N . ARG A 1 84 ? -17.906 5.008 3.067 1.00 90.25 84 ARG A N 1
ATOM 724 C CA . ARG A 1 84 ? -19.148 5.803 3.069 1.00 90.25 84 ARG A CA 1
ATOM 725 C C . ARG A 1 84 ? -19.292 6.771 1.894 1.00 90.25 84 ARG A C 1
ATOM 727 O O . ARG A 1 84 ? -20.397 7.230 1.633 1.00 90.25 84 ARG A O 1
ATOM 734 N N . ARG A 1 85 ? -18.213 7.085 1.170 1.00 86.81 85 ARG A N 1
ATOM 735 C CA . ARG A 1 85 ? -18.294 7.898 -0.057 1.00 86.81 85 ARG A CA 1
ATOM 736 C C . ARG A 1 85 ? -18.873 7.132 -1.243 1.00 86.81 85 ARG A C 1
ATOM 738 O O . ARG A 1 85 ? -19.188 7.761 -2.248 1.00 86.81 85 ARG A O 1
ATOM 745 N N . VAL A 1 86 ? -18.979 5.806 -1.158 1.00 86.56 86 VAL A N 1
ATOM 746 C CA . VAL A 1 86 ? -19.536 4.981 -2.230 1.00 86.56 86 VAL A CA 1
ATOM 747 C C . VAL A 1 86 ? -21.053 4.879 -2.047 1.00 86.56 86 VAL A C 1
ATOM 749 O O . VAL A 1 86 ? -21.490 4.260 -1.077 1.00 86.56 86 VAL A O 1
ATOM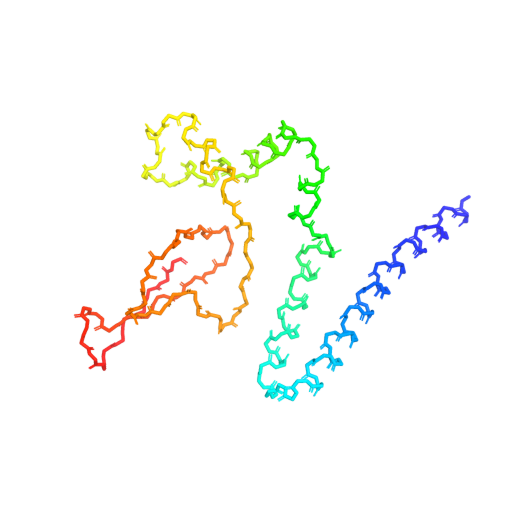 752 N N . PRO A 1 87 ? -21.870 5.412 -2.980 1.00 87.06 87 PRO A N 1
ATOM 753 C CA . PRO A 1 87 ? -23.330 5.437 -2.831 1.00 87.06 87 PRO A CA 1
ATOM 754 C C . PRO A 1 87 ? -23.958 4.052 -2.634 1.00 87.06 87 PRO A C 1
ATOM 756 O O . PRO A 1 87 ? -24.934 3.901 -1.909 1.00 87.06 87 PRO A O 1
ATOM 759 N N . LEU A 1 88 ? -23.354 3.009 -3.217 1.00 86.69 88 LEU A N 1
ATOM 760 C CA . LEU A 1 88 ? -23.789 1.619 -3.043 1.00 86.69 88 LEU A CA 1
ATOM 761 C C . LEU A 1 88 ? -23.821 1.173 -1.566 1.00 86.69 88 LEU A C 1
ATOM 763 O O . LEU A 1 88 ? -24.562 0.255 -1.223 1.00 86.69 88 LEU A O 1
ATOM 767 N N . PHE A 1 89 ? -23.024 1.799 -0.696 1.00 89.38 89 PHE A N 1
ATOM 768 C CA . PHE A 1 89 ? -22.881 1.416 0.710 1.00 89.38 89 PHE A CA 1
ATOM 769 C C . PHE A 1 89 ? -23.619 2.339 1.684 1.00 89.38 89 PHE A C 1
ATOM 771 O O . PHE A 1 89 ? -23.554 2.107 2.888 1.00 89.38 89 PHE A O 1
ATOM 778 N N . GLU A 1 90 ? -24.338 3.354 1.197 1.00 87.50 90 GLU A N 1
ATOM 779 C CA . GLU A 1 90 ? -24.970 4.386 2.033 1.00 87.50 90 GLU A CA 1
ATOM 780 C C . GLU A 1 90 ? -25.947 3.806 3.069 1.00 87.50 90 GLU A C 1
ATOM 782 O O . GLU A 1 90 ? -25.940 4.213 4.227 1.00 87.50 90 GLU A O 1
ATOM 787 N N . ASN A 1 91 ? -26.730 2.800 2.670 1.00 89.25 91 ASN A N 1
ATOM 788 C CA . ASN A 1 91 ? -27.744 2.158 3.514 1.00 89.25 91 ASN A CA 1
ATOM 789 C C . ASN A 1 91 ? -27.286 0.813 4.106 1.00 89.25 91 ASN A C 1
ATOM 791 O O . ASN A 1 91 ? -28.112 0.045 4.602 1.00 89.25 91 ASN A O 1
ATOM 795 N N . MET A 1 92 ? -25.993 0.481 4.025 1.00 93.75 92 MET A N 1
ATOM 796 C CA . MET A 1 92 ? -25.483 -0.751 4.628 1.00 93.75 92 MET A CA 1
ATOM 797 C C . MET A 1 92 ? -25.383 -0.625 6.148 1.00 93.75 92 MET A C 1
ATOM 799 O O . MET A 1 92 ? -24.989 0.404 6.690 1.00 93.75 92 MET A O 1
ATOM 803 N N . GLU A 1 93 ? -25.697 -1.717 6.843 1.00 95.56 93 GLU A N 1
ATOM 804 C CA . GLU A 1 93 ? -25.555 -1.790 8.294 1.00 95.56 93 GLU A CA 1
ATOM 805 C C . GLU A 1 93 ? -24.096 -1.596 8.730 1.00 95.56 93 GLU A C 1
ATOM 807 O O . GLU A 1 93 ? -23.160 -2.084 8.091 1.00 95.56 93 GLU A O 1
ATOM 812 N N . GLU A 1 94 ? -23.898 -0.976 9.894 1.00 93.00 94 GLU A N 1
ATOM 813 C CA . GLU A 1 94 ? -22.565 -0.630 10.397 1.00 93.00 94 GLU A CA 1
ATOM 814 C C . GLU A 1 94 ? -21.633 -1.846 10.534 1.00 93.00 94 GLU A C 1
ATOM 816 O O . GLU A 1 94 ? -20.441 -1.757 10.251 1.00 93.00 94 GLU A O 1
ATOM 821 N N . ARG A 1 95 ? -22.184 -3.016 10.887 1.00 93.19 95 ARG A N 1
ATOM 822 C CA . ARG A 1 95 ? -21.427 -4.277 10.977 1.00 93.19 95 ARG A CA 1
ATOM 823 C C . ARG A 1 95 ? -20.875 -4.752 9.628 1.00 93.19 95 ARG A C 1
ATOM 825 O O . ARG A 1 95 ? -19.837 -5.408 9.591 1.00 93.19 95 ARG A O 1
ATOM 832 N N . LEU A 1 96 ? -21.562 -4.446 8.525 1.00 93.75 96 LEU A N 1
ATOM 833 C CA . LEU A 1 96 ? -21.094 -4.770 7.177 1.00 93.75 96 LEU A CA 1
ATOM 834 C C . LEU A 1 96 ? -20.013 -3.784 6.742 1.00 93.75 96 LEU A C 1
ATOM 836 O O . LEU A 1 96 ? -18.999 -4.210 6.195 1.00 93.75 96 LEU A O 1
ATOM 840 N N . LEU A 1 97 ? -20.182 -2.495 7.055 1.00 93.38 97 LEU A N 1
ATOM 841 C CA . LEU A 1 97 ? -19.143 -1.487 6.833 1.00 93.38 97 LEU A CA 1
ATOM 842 C C . LEU A 1 97 ? -17.857 -1.842 7.592 1.00 93.38 97 LEU A C 1
ATOM 844 O O . LEU A 1 97 ? -16.778 -1.798 7.005 1.00 93.38 97 LEU A O 1
ATOM 848 N N . ASP A 1 98 ? -17.976 -2.284 8.847 1.00 92.75 98 ASP A N 1
ATOM 849 C CA . ASP A 1 98 ? -16.868 -2.838 9.636 1.00 92.75 98 ASP A CA 1
ATOM 850 C C . ASP A 1 98 ? -16.175 -3.998 8.917 1.00 92.75 98 ASP A C 1
ATOM 852 O O . ASP A 1 98 ? -14.954 -3.992 8.753 1.00 92.75 98 ASP A O 1
ATOM 856 N N . ALA A 1 99 ? -16.946 -4.974 8.434 1.00 93.12 99 ALA A N 1
ATOM 857 C CA . ALA A 1 99 ? -16.409 -6.149 7.752 1.00 93.12 99 ALA A CA 1
ATOM 858 C C . ALA A 1 99 ? -15.703 -5.810 6.424 1.00 93.12 99 ALA A C 1
ATOM 860 O O . ALA A 1 99 ? -14.720 -6.472 6.071 1.00 93.12 99 ALA A O 1
ATOM 861 N N . ILE A 1 100 ? -16.183 -4.793 5.696 1.00 92.69 100 ILE A N 1
ATOM 862 C CA . ILE A 1 100 ? -15.519 -4.245 4.502 1.00 92.69 100 ILE A CA 1
ATOM 863 C C . ILE A 1 100 ? -14.200 -3.591 4.917 1.00 92.69 100 ILE A C 1
ATOM 865 O O . ILE A 1 100 ? -13.147 -3.894 4.356 1.00 92.69 100 ILE A O 1
ATOM 869 N N . CYS A 1 101 ? -14.249 -2.744 5.941 1.00 93.00 101 CYS A N 1
ATOM 870 C CA . CYS A 1 101 ? -13.097 -2.027 6.459 1.00 93.00 101 CYS A CA 1
ATOM 871 C C . CYS A 1 101 ? -11.965 -2.948 6.938 1.00 93.00 101 CYS A C 1
ATOM 873 O O . CYS A 1 101 ? -10.794 -2.703 6.654 1.00 93.00 101 CYS A O 1
ATOM 875 N N . GLU A 1 102 ? -12.298 -4.059 7.594 1.00 90.94 102 GLU A N 1
ATOM 876 C CA . GLU A 1 102 ? -11.316 -5.064 8.012 1.00 90.94 102 GLU A CA 1
ATOM 877 C C . GLU A 1 102 ? -10.607 -5.756 6.832 1.00 90.94 102 GLU A C 1
ATOM 879 O O . GLU A 1 102 ? -9.445 -6.167 6.963 1.00 90.94 102 GLU A O 1
ATOM 884 N N . ARG A 1 103 ? -11.300 -5.892 5.691 1.00 90.19 103 ARG A N 1
ATOM 885 C CA . ARG A 1 103 ? -10.828 -6.585 4.480 1.00 90.19 103 ARG A CA 1
ATOM 886 C C . ARG A 1 103 ? -10.079 -5.690 3.501 1.00 90.19 103 ARG A C 1
ATOM 888 O O . ARG A 1 103 ? -9.350 -6.221 2.664 1.00 90.19 103 ARG A O 1
ATOM 895 N N . LEU A 1 104 ? -10.241 -4.372 3.598 1.00 89.75 104 LEU A N 1
ATOM 896 C CA . LEU A 1 104 ? -9.501 -3.429 2.769 1.00 89.75 104 LEU A CA 1
ATOM 897 C C . LEU A 1 104 ? -7.992 -3.568 3.003 1.00 89.75 104 LEU A C 1
ATOM 899 O O . LEU A 1 104 ? -7.524 -3.714 4.136 1.00 89.75 104 LEU A O 1
ATOM 903 N N . LYS A 1 105 ? -7.241 -3.523 1.901 1.00 87.81 105 LYS A N 1
ATOM 904 C CA . LYS A 1 105 ? -5.779 -3.567 1.887 1.00 87.81 105 LYS A CA 1
ATOM 905 C C . LYS A 1 105 ? -5.256 -2.364 1.107 1.00 87.81 105 LYS A C 1
ATOM 907 O O . LYS A 1 105 ? -5.658 -2.195 -0.046 1.00 87.81 105 LYS A O 1
ATOM 912 N N . PRO A 1 106 ? -4.377 -1.536 1.692 1.00 86.56 106 PRO A N 1
ATOM 913 C CA . PRO A 1 106 ? -3.745 -0.461 0.945 1.00 86.56 106 PRO A CA 1
ATOM 914 C C . PRO A 1 106 ? -2.872 -1.060 -0.160 1.00 86.56 106 PRO A C 1
ATOM 916 O O . PRO A 1 106 ? -2.129 -2.017 0.059 1.00 86.56 106 PRO A O 1
ATOM 919 N N . CYS A 1 107 ? -2.970 -0.499 -1.360 1.00 88.38 107 CYS A N 1
ATOM 920 C CA . CYS A 1 107 ? -2.188 -0.912 -2.518 1.00 88.38 107 CYS A CA 1
ATOM 921 C C . CYS A 1 107 ? -1.627 0.328 -3.211 1.00 88.38 107 CYS A C 1
ATOM 923 O O . CYS A 1 107 ? -2.279 1.369 -3.278 1.00 88.38 107 CYS A O 1
ATOM 925 N N . LEU A 1 108 ? -0.407 0.201 -3.724 1.00 90.69 108 LEU A N 1
ATOM 926 C CA . LEU A 1 108 ? 0.278 1.249 -4.467 1.00 90.69 108 LEU A CA 1
ATOM 927 C C . LEU A 1 108 ? 0.542 0.749 -5.882 1.00 90.69 108 LEU A C 1
ATOM 929 O O . LEU A 1 108 ? 1.124 -0.320 -6.060 1.00 90.69 108 LEU A O 1
ATOM 933 N N . TYR A 1 109 ? 0.188 1.566 -6.867 1.00 90.69 109 TYR A N 1
ATOM 934 C CA . TYR A 1 109 ? 0.505 1.335 -8.269 1.00 90.69 109 TYR A CA 1
ATOM 935 C C . TYR A 1 109 ? 1.245 2.554 -8.811 1.00 90.69 109 TYR A C 1
ATOM 937 O O . TYR A 1 109 ? 0.896 3.692 -8.501 1.00 90.69 109 TYR A O 1
ATOM 945 N N . THR A 1 110 ? 2.283 2.318 -9.607 1.00 90.62 110 THR A N 1
ATOM 946 C CA . THR A 1 110 ? 3.005 3.380 -10.315 1.00 90.62 110 THR A CA 1
ATOM 947 C C . THR A 1 110 ? 2.474 3.539 -11.732 1.00 90.62 110 THR A C 1
ATOM 949 O O . THR A 1 110 ? 1.789 2.656 -12.255 1.00 90.62 110 THR A O 1
ATOM 952 N N . GLU A 1 111 ? 2.800 4.661 -12.372 1.00 86.38 111 GLU A N 1
ATOM 953 C CA . GLU A 1 111 ? 2.463 4.898 -13.777 1.00 86.38 111 GLU A CA 1
ATOM 954 C C . GLU A 1 111 ? 2.849 3.712 -14.670 1.00 86.38 111 GLU A C 1
ATOM 956 O O . GLU A 1 111 ? 3.876 3.058 -14.463 1.00 86.38 111 GLU A O 1
ATOM 961 N N . SER A 1 112 ? 2.032 3.466 -15.699 1.00 82.75 112 SER A N 1
ATOM 962 C CA . SER A 1 112 ? 2.143 2.306 -16.603 1.00 82.75 112 SER A CA 1
ATOM 963 C C . SER A 1 112 ? 1.859 0.942 -15.950 1.00 82.75 112 SER A C 1
ATOM 965 O O . SER A 1 112 ? 2.211 -0.101 -16.508 1.00 82.75 112 SER A O 1
ATOM 967 N N . SER A 1 113 ? 1.224 0.919 -14.775 1.00 88.44 113 SER A N 1
ATOM 968 C CA . SER A 1 113 ? 0.652 -0.304 -14.200 1.00 88.44 113 SER A CA 1
ATOM 969 C C . SER A 1 113 ? -0.744 -0.558 -14.765 1.00 88.44 113 SER A C 1
ATOM 971 O O . SER A 1 113 ? -1.573 0.345 -14.807 1.00 88.44 113 SER A O 1
ATOM 973 N N . TYR A 1 114 ? -1.010 -1.802 -15.160 1.00 88.75 114 TYR A N 1
ATOM 974 C CA . TYR A 1 114 ? -2.341 -2.258 -15.560 1.00 88.75 114 TYR A CA 1
ATOM 975 C C . TYR A 1 114 ? -2.985 -2.957 -14.365 1.00 88.75 114 TYR A C 1
ATOM 977 O O . TYR A 1 114 ? -2.448 -3.961 -13.899 1.00 88.75 114 TYR A O 1
ATOM 985 N N . LEU A 1 115 ? -4.086 -2.400 -13.859 1.00 89.25 115 LEU A N 1
ATOM 986 C CA . LEU A 1 115 ? -4.798 -2.932 -12.691 1.00 89.25 115 LEU A CA 1
ATOM 987 C C . LEU A 1 115 ? -5.735 -4.074 -13.095 1.00 89.25 115 LEU A C 1
ATOM 989 O O . LEU A 1 115 ? -5.750 -5.115 -12.455 1.00 89.25 115 LEU A O 1
ATOM 993 N N . VAL A 1 116 ? -6.476 -3.882 -14.186 1.00 88.06 116 VAL A N 1
ATOM 994 C CA . VAL A 1 116 ? -7.402 -4.864 -14.762 1.00 88.06 116 VAL A CA 1
ATOM 995 C C . VAL A 1 116 ? -7.182 -4.886 -16.271 1.00 88.06 116 VAL A C 1
ATOM 997 O O . VAL A 1 116 ? -6.899 -3.842 -16.868 1.00 88.06 116 VAL A O 1
ATOM 1000 N N . ARG A 1 117 ? -7.281 -6.064 -16.893 1.00 88.75 117 ARG A N 1
ATOM 1001 C CA . ARG A 1 117 ? -7.239 -6.215 -18.351 1.00 88.75 117 ARG A CA 1
ATOM 1002 C C . ARG A 1 117 ? -8.596 -6.668 -18.863 1.00 88.75 117 ARG A C 1
ATOM 1004 O O . ARG A 1 117 ? -9.298 -7.428 -18.206 1.00 88.75 117 ARG A O 1
ATOM 1011 N N . GLU A 1 118 ? -8.957 -6.189 -20.046 1.00 84.94 118 GLU A N 1
ATOM 1012 C CA . GLU A 1 118 ? -10.171 -6.629 -20.728 1.00 84.94 118 GLU A CA 1
ATOM 1013 C C . GLU A 1 118 ? -10.122 -8.147 -20.966 1.00 84.94 118 GLU A C 1
ATOM 1015 O O . GLU A 1 118 ? -9.124 -8.669 -21.460 1.00 84.94 118 GLU A O 1
ATOM 1020 N N . GLY A 1 119 ? -11.196 -8.843 -20.587 1.00 84.38 119 GLY A N 1
ATOM 1021 C CA . GLY A 1 119 ? -11.303 -10.303 -20.666 1.00 84.38 119 GLY A CA 1
ATOM 1022 C C . GLY A 1 119 ? -10.861 -11.055 -19.406 1.00 84.38 119 GLY A C 1
ATOM 1023 O O . GLY A 1 119 ? -11.263 -12.207 -19.241 1.00 84.38 119 GLY A O 1
ATOM 1024 N N . ASP A 1 120 ? -10.115 -10.423 -18.494 1.00 87.75 120 ASP A N 1
ATOM 1025 C CA . ASP A 1 120 ? -9.747 -11.053 -17.223 1.00 87.75 120 ASP A CA 1
ATOM 1026 C C . ASP A 1 120 ? -10.944 -11.059 -16.250 1.00 87.75 120 ASP A C 1
ATOM 1028 O O . ASP A 1 120 ? -11.710 -10.089 -16.190 1.00 87.75 120 ASP A O 1
ATOM 1032 N N . PRO A 1 121 ? -11.127 -12.126 -15.447 1.00 89.00 121 PRO A N 1
ATOM 1033 C CA . PRO A 1 121 ? -12.149 -12.142 -14.409 1.00 89.00 121 PRO A CA 1
ATOM 1034 C C . PRO A 1 121 ? -11.861 -11.076 -13.343 1.00 89.00 121 PRO A C 1
ATOM 1036 O O . PRO A 1 121 ? -10.749 -10.977 -12.819 1.00 89.00 121 PRO A O 1
ATOM 1039 N N . VAL A 1 122 ? -12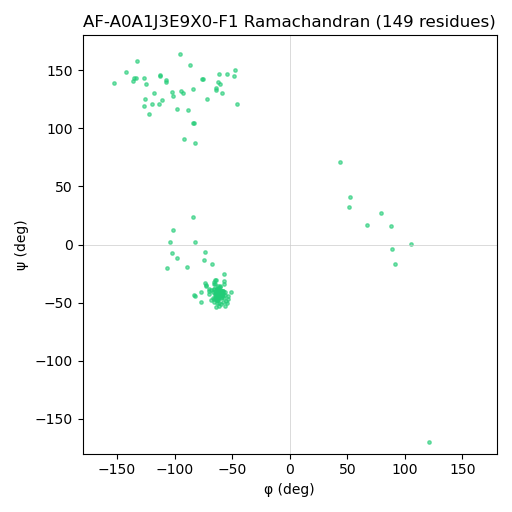.885 -10.299 -12.982 1.00 86.06 122 VAL A N 1
ATOM 1040 C CA . VAL A 1 122 ? -12.784 -9.281 -11.928 1.00 86.06 122 VAL A CA 1
ATOM 1041 C C . VAL A 1 122 ? -13.010 -9.939 -10.569 1.00 86.06 122 VAL A C 1
ATOM 1043 O O . VAL A 1 122 ? -14.138 -10.253 -10.197 1.00 86.06 122 VAL A O 1
ATOM 1046 N N . ASN A 1 123 ? -11.922 -10.138 -9.825 1.00 87.31 123 ASN A N 1
ATOM 1047 C CA . ASN A 1 123 ? -11.939 -10.838 -8.534 1.00 87.31 123 ASN A CA 1
ATOM 1048 C C . ASN A 1 123 ? -11.864 -9.899 -7.323 1.00 87.31 123 ASN A C 1
ATOM 1050 O O . ASN A 1 123 ? -11.974 -10.344 -6.181 1.00 87.31 123 ASN A O 1
ATOM 1054 N N . GLU A 1 124 ? -11.646 -8.608 -7.558 1.00 88.31 124 GLU A N 1
ATOM 1055 C CA . GLU A 1 124 ? -11.446 -7.618 -6.510 1.00 88.31 124 GLU A CA 1
ATOM 1056 C C . GLU A 1 124 ? -12.110 -6.288 -6.857 1.00 88.31 124 GLU A C 1
ATOM 1058 O O . GLU A 1 124 ? -12.229 -5.903 -8.020 1.00 88.31 124 GLU A O 1
ATOM 1063 N N . MET A 1 125 ? -12.554 -5.586 -5.816 1.00 85.56 125 MET A N 1
ATOM 1064 C CA . MET A 1 125 ? -13.051 -4.221 -5.909 1.00 85.56 125 MET A CA 1
ATOM 1065 C C . MET A 1 125 ? -11.953 -3.273 -5.435 1.00 85.56 125 MET A C 1
ATOM 1067 O O . MET A 1 125 ? -11.423 -3.432 -4.334 1.00 85.56 125 MET A O 1
ATOM 1071 N N . LEU A 1 126 ? -11.639 -2.270 -6.252 1.00 87.75 126 LEU A N 1
ATOM 1072 C CA . LEU A 1 126 ? -10.607 -1.280 -5.961 1.00 87.75 126 LEU A CA 1
ATOM 1073 C C . LEU A 1 126 ? -11.243 0.066 -5.610 1.00 87.75 126 LEU A C 1
ATOM 1075 O O . LEU A 1 126 ? -12.201 0.502 -6.246 1.00 87.75 126 LEU A O 1
ATOM 1079 N N . PHE A 1 127 ? -10.673 0.740 -4.614 1.00 87.38 127 PHE A N 1
ATOM 1080 C CA . PHE A 1 127 ? -11.065 2.086 -4.208 1.00 87.38 127 PHE A CA 1
ATOM 1081 C C . PHE A 1 127 ? -9.911 3.039 -4.498 1.00 87.38 127 PHE A C 1
ATOM 1083 O O . PHE A 1 127 ? -8.808 2.868 -3.976 1.00 87.38 127 PHE A O 1
ATOM 1090 N N . ILE A 1 128 ? -10.161 4.058 -5.319 1.00 87.88 128 ILE A N 1
ATOM 1091 C CA . ILE A 1 128 ? -9.148 5.058 -5.657 1.00 87.88 128 ILE A CA 1
ATOM 1092 C C . ILE A 1 128 ? -9.121 6.106 -4.543 1.00 87.88 128 ILE A C 1
ATOM 1094 O O . ILE A 1 128 ? -10.011 6.946 -4.435 1.00 87.88 128 ILE A O 1
ATOM 1098 N N . ILE A 1 129 ? -8.094 6.046 -3.696 1.00 86.06 129 ILE A N 1
ATOM 1099 C CA . ILE A 1 129 ? -7.893 7.019 -2.610 1.00 86.06 129 ILE A CA 1
ATOM 1100 C C . ILE A 1 129 ? -7.190 8.271 -3.146 1.00 86.06 129 ILE A C 1
ATOM 1102 O O . ILE A 1 129 ? -7.560 9.398 -2.820 1.00 86.06 129 ILE A O 1
ATOM 1106 N N . ARG A 1 130 ? -6.166 8.064 -3.981 1.00 86.50 130 ARG A N 1
ATOM 1107 C CA . ARG A 1 130 ? -5.339 9.108 -4.587 1.00 86.50 130 ARG A CA 1
ATOM 1108 C C . ARG A 1 130 ? -4.781 8.604 -5.913 1.00 86.50 130 ARG A C 1
ATOM 1110 O O . ARG A 1 130 ? -4.325 7.469 -5.998 1.00 86.50 130 ARG A O 1
ATOM 1117 N N . GLY A 1 131 ? -4.775 9.473 -6.916 1.00 88.50 131 GLY A N 1
ATOM 1118 C CA . GLY A 1 131 ? -4.290 9.163 -8.259 1.00 88.50 131 GLY A CA 1
ATOM 1119 C C . GLY A 1 131 ? -5.378 9.364 -9.303 1.00 88.50 131 GLY A C 1
ATOM 1120 O O . GLY A 1 131 ? -6.420 9.948 -9.015 1.00 88.50 131 GLY A O 1
ATOM 1121 N N . ARG A 1 132 ? -5.096 8.916 -10.522 1.00 86.56 132 ARG A N 1
ATOM 1122 C CA . ARG A 1 132 ? -6.039 8.892 -11.640 1.00 86.56 132 ARG A CA 1
ATOM 1123 C C . ARG A 1 132 ? -5.895 7.561 -12.342 1.00 86.56 132 ARG A C 1
ATOM 1125 O O . ARG A 1 132 ? -4.769 7.083 -12.493 1.00 86.56 132 ARG A O 1
ATOM 1132 N N . LEU A 1 133 ? -7.014 6.994 -12.765 1.00 86.88 133 LEU A N 1
ATOM 1133 C CA . LEU A 1 133 ? -7.007 5.808 -13.605 1.00 86.88 133 LEU A CA 1
ATOM 1134 C C . LEU A 1 133 ? -7.543 6.146 -14.986 1.00 86.88 133 LEU A C 1
ATOM 1136 O O . LEU A 1 133 ? -8.435 6.977 -15.155 1.00 86.88 133 LEU A O 1
ATOM 1140 N N . GLU A 1 134 ? -6.978 5.468 -15.973 1.00 87.00 134 GLU A N 1
ATOM 1141 C CA . GLU A 1 134 ? -7.467 5.500 -17.338 1.00 87.00 134 GLU A CA 1
ATOM 1142 C C . GLU A 1 134 ? -8.047 4.136 -17.654 1.00 87.00 134 GLU A C 1
ATOM 1144 O O . GLU A 1 134 ? -7.375 3.114 -17.507 1.00 87.00 134 GLU A O 1
ATOM 1149 N N . SER A 1 135 ? -9.306 4.133 -18.073 1.00 83.94 135 SER A N 1
ATOM 1150 C CA . SER A 1 135 ? -9.915 2.947 -18.653 1.00 83.94 135 SER A CA 1
ATOM 1151 C C . SER A 1 135 ? -9.771 3.022 -20.162 1.00 83.94 135 SER A C 1
ATOM 1153 O O . SER A 1 135 ? -10.072 4.057 -20.762 1.00 83.94 135 SER A O 1
ATOM 1155 N N . VAL A 1 136 ? -9.315 1.922 -20.755 1.00 81.69 136 VAL A N 1
ATOM 1156 C CA . VAL A 1 136 ? -9.263 1.727 -22.200 1.00 81.69 136 VAL A CA 1
ATOM 1157 C C . VAL A 1 136 ? -9.976 0.421 -22.503 1.00 81.69 136 VAL A C 1
ATOM 1159 O O . VAL A 1 136 ? -9.572 -0.626 -22.003 1.00 81.69 136 VAL A O 1
ATOM 1162 N N . THR A 1 137 ? -11.047 0.491 -23.286 1.00 77.50 137 THR A N 1
ATOM 1163 C CA . THR A 1 137 ? -11.840 -0.684 -23.673 1.00 77.50 137 THR A CA 1
ATOM 1164 C C . THR A 1 137 ? -12.101 -0.669 -25.170 1.00 77.50 137 THR A C 1
ATOM 1166 O O . THR A 1 137 ? -12.095 0.396 -25.799 1.00 77.50 137 THR A O 1
ATOM 1169 N N . THR A 1 138 ? -12.389 -1.845 -25.726 1.00 79.19 138 THR A N 1
ATOM 1170 C CA . THR A 1 138 ? -12.823 -1.991 -27.121 1.00 79.19 138 THR A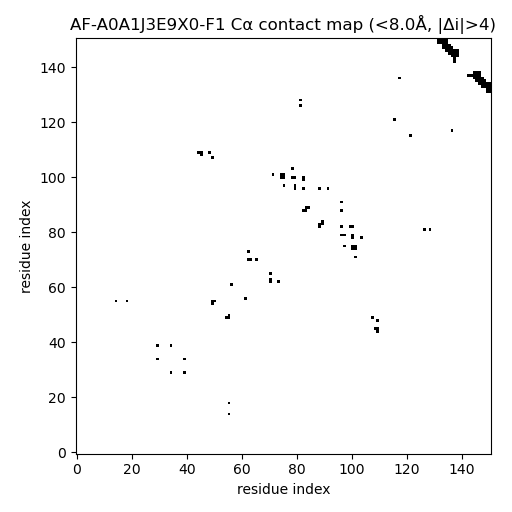 CA 1
ATOM 1171 C C . THR A 1 138 ? -14.332 -1.776 -27.344 1.00 79.19 138 THR A C 1
ATOM 1173 O O . THR A 1 138 ? -14.892 -2.270 -28.316 1.00 79.19 138 THR A O 1
ATOM 1176 N N . ASP A 1 139 ? -15.006 -1.042 -26.448 1.00 61.69 139 ASP A N 1
ATOM 1177 C CA . ASP A 1 139 ? -16.451 -0.736 -26.470 1.00 61.69 139 ASP A CA 1
ATOM 1178 C C . ASP A 1 139 ? -17.357 -1.938 -26.806 1.00 61.69 139 ASP A C 1
ATOM 1180 O O . ASP A 1 139 ? -17.937 -2.048 -27.889 1.00 61.69 139 ASP A O 1
ATOM 1184 N N . GLY A 1 140 ? -17.454 -2.885 -25.866 1.00 60.59 140 GLY A N 1
ATOM 1185 C CA . GLY A 1 140 ? -18.321 -4.060 -26.008 1.00 60.59 140 GLY A CA 1
ATOM 1186 C C . GLY A 1 140 ? -17.750 -5.171 -26.896 1.00 60.59 140 GLY A C 1
ATOM 1187 O O . GLY A 1 140 ? -18.518 -5.926 -27.490 1.00 60.59 140 GLY A O 1
ATOM 1188 N N . GLY A 1 141 ? -16.420 -5.284 -26.996 1.00 56.94 141 GLY A N 1
ATOM 1189 C CA . GLY A 1 141 ? -15.744 -6.350 -27.743 1.00 56.94 141 GLY A CA 1
ATOM 1190 C C . GLY A 1 141 ? -15.500 -6.047 -29.225 1.00 56.94 141 GLY A C 1
ATOM 1191 O O . GLY A 1 141 ? -15.215 -6.964 -29.998 1.00 56.94 141 GLY A O 1
ATOM 1192 N N . ARG A 1 142 ? -15.602 -4.782 -29.662 1.00 52.38 142 ARG A N 1
ATOM 1193 C CA . ARG A 1 142 ? -15.219 -4.370 -31.022 1.00 52.38 142 ARG A CA 1
ATOM 1194 C C . ARG A 1 142 ? -13.712 -4.148 -31.103 1.00 52.38 142 ARG A C 1
ATOM 1196 O O . ARG A 1 142 ? -13.215 -3.031 -30.971 1.00 52.38 142 ARG A O 1
ATOM 1203 N N . SER A 1 143 ? -12.979 -5.221 -31.381 1.00 54.19 143 SER A N 1
ATOM 1204 C CA . SER A 1 143 ? -11.535 -5.183 -31.638 1.00 54.19 143 SER A CA 1
ATOM 1205 C C . SER A 1 143 ? -11.148 -4.050 -32.608 1.00 54.19 143 SER A C 1
ATOM 1207 O O . SER A 1 143 ? -11.615 -4.033 -33.747 1.00 54.19 143 SER A O 1
ATOM 1209 N N . GLY A 1 144 ? -10.282 -3.128 -32.167 1.00 53.84 144 GLY A N 1
ATOM 1210 C CA . GLY A 1 144 ? -9.746 -2.026 -32.985 1.00 53.84 144 GLY A CA 1
ATOM 1211 C C . GLY A 1 144 ? -10.325 -0.630 -32.708 1.00 53.84 144 GLY A C 1
ATOM 1212 O O . GLY A 1 144 ? -9.898 0.324 -33.355 1.00 53.84 144 GLY A O 1
ATOM 1213 N N . PHE A 1 145 ? -11.255 -0.487 -31.758 1.00 46.62 145 PHE A N 1
ATOM 1214 C CA . PHE A 1 145 ? -11.787 0.807 -31.312 1.00 46.62 145 PHE A CA 1
ATOM 1215 C C . PHE A 1 145 ? -11.262 1.162 -29.909 1.00 46.62 145 PHE A C 1
ATOM 1217 O O . PHE A 1 145 ? -11.123 0.274 -29.074 1.00 46.62 145 PHE A O 1
ATOM 1224 N N . PHE A 1 146 ? -10.954 2.437 -29.643 1.00 53.22 146 PHE A N 1
ATOM 1225 C CA . PHE A 1 146 ? -10.396 2.888 -28.360 1.00 53.22 146 PHE A CA 1
ATOM 1226 C C . PHE A 1 146 ? -11.290 3.948 -27.716 1.00 53.22 146 PHE A C 1
ATOM 1228 O O . PHE A 1 146 ? -11.342 5.081 -28.193 1.00 53.22 146 PHE A O 1
ATOM 1235 N N . ASN A 1 147 ? -11.926 3.608 -26.594 1.00 53.22 147 ASN A N 1
ATOM 1236 C CA . ASN A 1 147 ? -12.573 4.586 -25.717 1.00 53.22 147 ASN A CA 1
ATOM 1237 C C . ASN A 1 147 ? -11.693 4.857 -24.493 1.00 53.22 147 ASN A C 1
ATOM 1239 O O . ASN A 1 147 ? -11.245 3.913 -23.847 1.00 53.22 147 ASN A O 1
ATOM 1243 N N . ARG A 1 148 ? -11.455 6.137 -24.168 1.00 60.53 148 ARG A N 1
ATOM 1244 C CA . ARG A 1 148 ? -10.660 6.572 -23.006 1.00 60.53 148 ARG A CA 1
ATOM 1245 C C . ARG A 1 148 ? -11.517 7.414 -22.069 1.00 60.53 148 ARG A C 1
ATOM 1247 O O . ARG A 1 148 ? -12.002 8.471 -22.464 1.00 60.53 148 ARG A O 1
ATOM 1254 N N . SER A 1 149 ? -11.654 6.975 -20.823 1.00 59.91 149 SER A N 1
ATOM 1255 C CA . SER A 1 149 ? -12.316 7.736 -19.756 1.00 59.91 149 SER A CA 1
ATOM 1256 C C . SER A 1 149 ? -11.405 7.866 -18.539 1.00 59.91 149 SER A C 1
ATOM 1258 O O . SER A 1 149 ? -10.675 6.930 -18.203 1.00 59.91 149 SER A O 1
ATOM 1260 N N . LEU A 1 150 ? -11.463 9.025 -17.882 1.00 60.56 150 LEU A N 1
ATOM 1261 C CA . LEU A 1 150 ? -10.752 9.297 -16.633 1.00 60.56 150 LEU A CA 1
ATOM 1262 C C . LEU A 1 150 ? -11.660 8.964 -15.445 1.00 60.56 150 LEU A C 1
ATOM 1264 O O . LEU A 1 150 ? -12.809 9.408 -15.421 1.00 60.56 150 LEU A O 1
ATOM 1268 N N . LEU A 1 151 ? -11.127 8.197 -14.492 1.00 56.47 151 LEU A N 1
ATOM 1269 C CA . LEU A 1 151 ? -11.753 7.856 -13.209 1.00 56.47 151 LEU A CA 1
ATOM 1270 C C . LEU A 1 151 ? -11.036 8.561 -12.053 1.00 56.47 151 LEU A C 1
ATOM 1272 O O . LEU A 1 151 ? -9.778 8.604 -12.073 1.00 56.47 151 LEU A O 1
#